Protein AF-A0A060CBU4-F1 (afdb_mono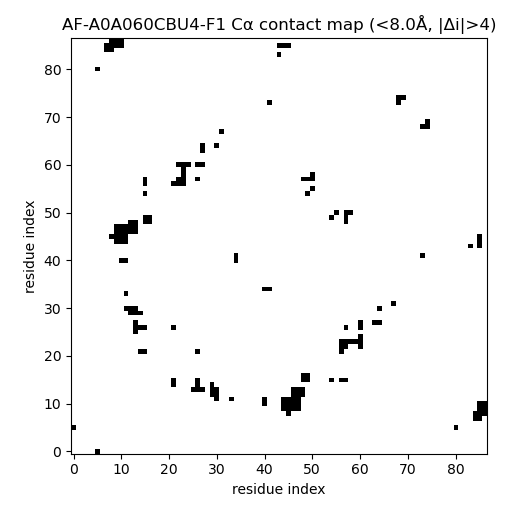mer)

Mean predicted aligned error: 3.62 Å

Nearest PDB structures (foldseek):
  4s1b-assembly3_A  TM=3.852E-01  e=6.701E+00  Listeria monocytogenes EGD-e

Foldseek 3Di:
DPPPDDDADFQAELCLVPDPDQALVSSLVRRVVCVVVPVVVLVPGGYDDDDDPPSVRVVVNVVVNVVVCVVSVDDDDDDDPPHDHND

Sequence (87 aa):
NDIGYIEVGWNALTGDADGTGKTASKEVENLRRQLVIRPYLNTHLVILMHDAAGHEATVQALPDIIKLLKDQGY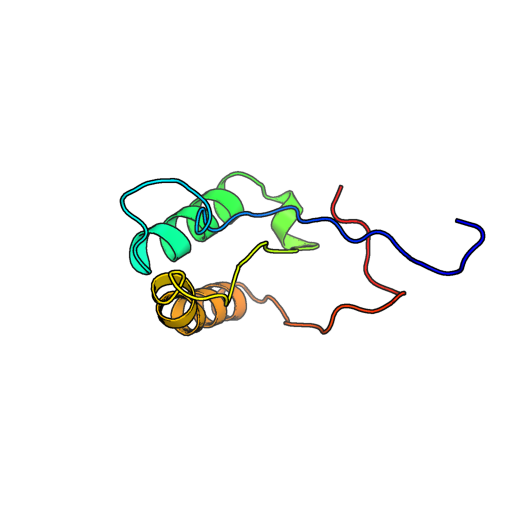TFRVVTTAIPPSW

pLDDT: mean 92.79, std 7.07, range [55.03, 98.56]

Solvent-accessible surface area (bac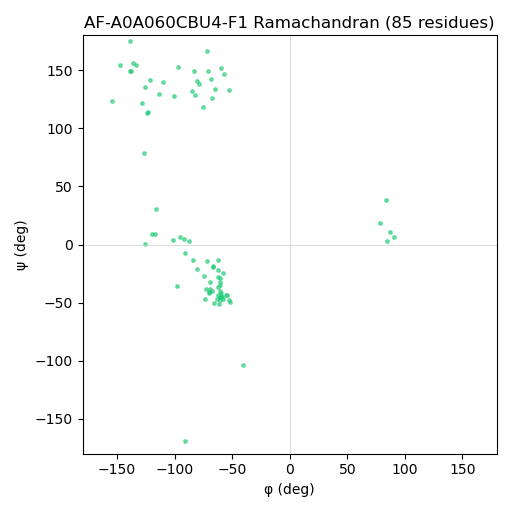kbone atoms only — not comparable to full-atom values): 5604 Å² total; per-residue (Å²): 122,94,82,78,70,80,90,80,69,54,66,43,55,34,55,77,84,47,83,83,86,69,40,26,69,55,28,41,47,42,40,54,50,46,56,69,79,37,66,72,44,79,82,61,78,38,72,52,84,61,86,54,94,93,26,65,37,51,67,65,19,44,66,59,45,51,48,55,41,46,77,72,69,55,80,90,78,82,94,54,96,83,59,76,79,52,123

Structure (mmCIF, N/CA/C/O backbone):
data_AF-A0A060CBU4-F1
#
_entry.id   AF-A0A060CBU4-F1
#
loop_
_atom_site.group_PDB
_atom_site.id
_atom_site.type_symbol
_atom_site.label_atom_id
_atom_site.label_alt_id
_atom_site.label_comp_id
_atom_site.label_asym_id
_atom_site.label_entity_id
_atom_site.label_seq_id
_atom_site.pdbx_PDB_ins_code
_atom_site.Cartn_x
_atom_site.Cartn_y
_atom_site.Cartn_z
_atom_site.occupancy
_atom_site.B_iso_or_equiv
_atom_site.auth_seq_id
_atom_site.auth_comp_id
_atom_site.auth_asym_id
_atom_site.auth_atom_id
_atom_site.pdbx_PDB_model_num
ATOM 1 N N . ASN A 1 1 ? 16.139 -18.816 -10.165 1.00 55.03 1 ASN A N 1
ATOM 2 C CA . ASN A 1 1 ? 14.667 -18.833 -10.330 1.00 55.03 1 ASN A CA 1
ATOM 3 C C . ASN A 1 1 ? 14.383 -19.790 -11.466 1.00 55.03 1 ASN A C 1
ATOM 5 O O . ASN A 1 1 ? 14.158 -19.371 -12.592 1.00 55.03 1 ASN A O 1
ATOM 9 N N . ASP A 1 2 ? 14.480 -21.086 -11.188 1.00 72.06 2 ASP A N 1
ATOM 10 C CA . ASP A 1 2 ? 14.652 -22.090 -12.253 1.00 72.06 2 ASP A CA 1
ATOM 11 C C . ASP A 1 2 ? 13.332 -22.807 -12.579 1.00 72.06 2 ASP A C 1
ATOM 13 O O . ASP A 1 2 ? 13.280 -23.700 -13.416 1.00 72.06 2 ASP A O 1
ATOM 17 N N . ILE A 1 3 ? 12.247 -22.374 -11.928 1.00 87.06 3 ILE A N 1
ATOM 18 C CA . ILE A 1 3 ? 10.890 -22.923 -12.057 1.00 87.06 3 ILE A CA 1
ATOM 19 C C . ILE A 1 3 ? 9.866 -21.890 -12.567 1.00 87.06 3 ILE A C 1
ATOM 21 O O . ILE A 1 3 ? 8.671 -22.161 -12.562 1.00 87.06 3 ILE A O 1
ATOM 25 N N . GLY A 1 4 ? 10.314 -20.709 -13.014 1.00 88.00 4 GLY A N 1
ATOM 26 C CA . GLY A 1 4 ? 9.472 -19.731 -13.723 1.00 88.00 4 GLY A CA 1
ATOM 27 C C . GLY A 1 4 ? 8.635 -18.771 -12.865 1.00 88.00 4 GLY A C 1
ATOM 28 O O . GLY A 1 4 ? 7.902 -17.962 -13.428 1.00 88.00 4 GLY A O 1
ATOM 29 N N . TYR A 1 5 ? 8.748 -18.807 -11.533 1.00 89.19 5 TYR A N 1
ATOM 30 C CA . TYR A 1 5 ? 8.107 -17.816 -10.660 1.00 89.19 5 TYR A CA 1
ATOM 31 C C . TYR A 1 5 ? 8.943 -16.541 -10.522 1.00 89.19 5 TYR A C 1
ATOM 33 O O . TYR A 1 5 ? 10.175 -16.584 -10.541 1.00 89.19 5 TYR A O 1
ATOM 41 N N . ILE A 1 6 ? 8.252 -15.416 -10.334 1.00 88.94 6 ILE A N 1
ATOM 42 C CA . ILE A 1 6 ? 8.848 -14.161 -9.878 1.00 88.94 6 ILE A CA 1
ATOM 43 C C . ILE A 1 6 ? 8.379 -13.863 -8.456 1.00 88.94 6 ILE A C 1
ATOM 45 O O . ILE A 1 6 ? 7.219 -14.091 -8.116 1.00 88.94 6 ILE A O 1
ATOM 49 N N . GLU A 1 7 ? 9.287 -13.362 -7.629 1.00 89.94 7 GLU A N 1
ATOM 50 C CA . GLU A 1 7 ? 8.948 -12.884 -6.295 1.00 89.94 7 GLU A CA 1
ATOM 51 C C . GLU A 1 7 ? 8.469 -11.436 -6.391 1.00 89.94 7 GLU A C 1
ATOM 53 O O . GLU A 1 7 ? 9.101 -10.608 -7.049 1.00 89.94 7 GLU A O 1
ATOM 58 N N . VAL A 1 8 ? 7.344 -11.139 -5.743 1.00 92.50 8 VAL A N 1
ATOM 59 C CA . VAL A 1 8 ? 6.784 -9.790 -5.659 1.00 92.50 8 VAL A CA 1
ATOM 60 C C . VAL A 1 8 ? 6.649 -9.441 -4.187 1.00 92.50 8 VAL A C 1
ATOM 62 O O . VAL A 1 8 ? 5.879 -10.072 -3.466 1.00 92.50 8 VAL A O 1
ATOM 65 N N . GLY A 1 9 ? 7.418 -8.449 -3.747 1.00 94.44 9 GLY A N 1
ATOM 66 C CA . GLY A 1 9 ? 7.296 -7.879 -2.411 1.00 94.44 9 GLY A CA 1
ATOM 67 C C . GLY A 1 9 ? 6.336 -6.690 -2.378 1.00 94.44 9 GLY A C 1
ATOM 68 O O . GLY A 1 9 ? 5.631 -6.393 -3.340 1.00 94.44 9 GLY A O 1
ATOM 69 N N . TRP A 1 10 ? 6.346 -5.975 -1.258 1.00 96.12 10 TRP A N 1
ATOM 70 C CA . TRP A 1 10 ? 5.622 -4.721 -1.051 1.00 96.12 10 TRP A CA 1
ATOM 71 C C . TRP A 1 10 ? 6.545 -3.690 -0.400 1.00 96.12 10 TRP A C 1
ATOM 73 O O . TRP A 1 10 ? 7.496 -4.045 0.297 1.00 96.12 10 TRP A O 1
ATOM 83 N N . ASN A 1 11 ? 6.267 -2.404 -0.614 1.00 96.56 11 ASN A N 1
ATOM 84 C CA . ASN A 1 11 ? 7.062 -1.297 -0.069 1.00 96.56 11 ASN A CA 1
ATOM 85 C C . ASN A 1 11 ? 6.248 -0.268 0.727 1.00 96.56 11 ASN A C 1
ATOM 87 O O . ASN A 1 11 ? 6.826 0.671 1.282 1.00 96.56 11 ASN A O 1
ATOM 91 N N . ALA A 1 12 ? 4.936 -0.481 0.839 1.00 96.88 12 ALA A N 1
ATOM 92 C CA . ALA A 1 12 ? 4.035 0.278 1.694 1.00 96.88 12 ALA A CA 1
ATOM 93 C C . ALA A 1 12 ? 3.028 -0.642 2.401 1.00 96.88 12 ALA A C 1
ATOM 95 O O . ALA A 1 12 ? 2.631 -1.681 1.870 1.00 96.88 12 ALA A O 1
ATOM 96 N N . LEU A 1 13 ? 2.607 -0.235 3.599 1.00 96.06 13 LEU A N 1
ATOM 97 C CA . LEU A 1 13 ? 1.694 -0.994 4.461 1.00 96.06 13 LEU A CA 1
ATOM 98 C C . LEU A 1 13 ? 0.485 -0.144 4.862 1.00 96.06 13 LEU A C 1
ATOM 100 O O . LEU A 1 13 ? 0.661 0.990 5.293 1.00 96.06 13 LEU A O 1
ATOM 104 N N . THR A 1 14 ? -0.735 -0.670 4.822 1.00 95.56 14 THR A N 1
ATOM 105 C CA . THR A 1 14 ? -1.883 0.019 5.450 1.00 95.56 14 THR A CA 1
ATOM 106 C C . THR A 1 14 ? -1.933 -0.211 6.966 1.00 95.56 14 THR A C 1
ATOM 108 O O . THR A 1 14 ? -2.494 0.603 7.703 1.00 95.56 14 THR A O 1
ATOM 111 N N . GLY A 1 15 ? -1.285 -1.276 7.450 1.00 94.00 15 GLY A N 1
ATOM 112 C CA . GLY A 1 15 ? -1.395 -1.740 8.837 1.00 94.00 15 GLY A CA 1
ATOM 113 C C . GLY A 1 15 ? -2.682 -2.532 9.090 1.00 94.00 15 GLY A C 1
ATOM 114 O O . GLY A 1 15 ? -3.103 -2.690 10.231 1.00 94.00 15 GLY A O 1
ATOM 115 N N . ASP A 1 16 ? -3.326 -3.030 8.035 1.00 93.44 16 ASP A N 1
ATOM 116 C CA . ASP A 1 16 ? -4.536 -3.855 8.102 1.00 93.44 16 ASP A CA 1
ATOM 117 C C . ASP A 1 16 ? -4.318 -5.232 8.752 1.00 93.44 16 ASP A C 1
ATOM 119 O O . ASP A 1 16 ? -5.265 -5.877 9.200 1.00 93.44 16 ASP A O 1
ATOM 123 N N . ALA A 1 17 ? -3.072 -5.696 8.823 1.00 92.00 17 ALA A N 1
ATOM 124 C CA . ALA A 1 17 ? -2.673 -6.897 9.546 1.00 92.00 17 ALA A CA 1
ATOM 125 C C . ALA A 1 17 ? -2.259 -6.616 11.004 1.00 92.00 17 ALA A C 1
ATOM 127 O O . ALA A 1 17 ? -2.062 -7.560 11.770 1.00 92.00 17 ALA A O 1
ATOM 128 N N . ASP A 1 18 ? -2.162 -5.346 11.413 1.00 87.62 18 ASP A N 1
ATOM 129 C CA . ASP A 1 18 ? -1.785 -4.976 12.780 1.00 87.62 18 ASP A CA 1
ATOM 130 C C . ASP A 1 18 ? -2.898 -5.371 13.759 1.00 87.62 18 ASP A C 1
ATOM 132 O O . ASP A 1 18 ? -4.070 -5.223 13.438 1.00 87.62 18 ASP A O 1
ATOM 136 N N . GLY A 1 19 ? -2.544 -5.830 14.965 1.00 77.81 19 GLY A N 1
ATOM 137 C CA . GLY A 1 19 ? -3.452 -6.422 15.964 1.00 77.81 19 GLY A CA 1
ATOM 138 C C . GLY A 1 19 ? -4.832 -5.758 16.145 1.00 77.81 19 GLY A C 1
ATOM 139 O O . GLY A 1 19 ? -5.770 -6.023 15.396 1.00 77.81 19 GLY A O 1
ATOM 140 N N . THR A 1 20 ? -5.030 -4.984 17.214 1.00 73.94 20 THR A N 1
ATOM 141 C CA . THR A 1 20 ? -6.339 -4.374 17.517 1.00 73.94 20 THR A CA 1
ATOM 142 C C . THR A 1 20 ? -6.432 -2.929 17.017 1.00 73.94 20 THR A C 1
ATOM 144 O O . THR A 1 20 ? -5.437 -2.211 16.911 1.00 73.94 20 THR A O 1
ATOM 147 N N . GLY A 1 21 ? -7.657 -2.477 16.720 1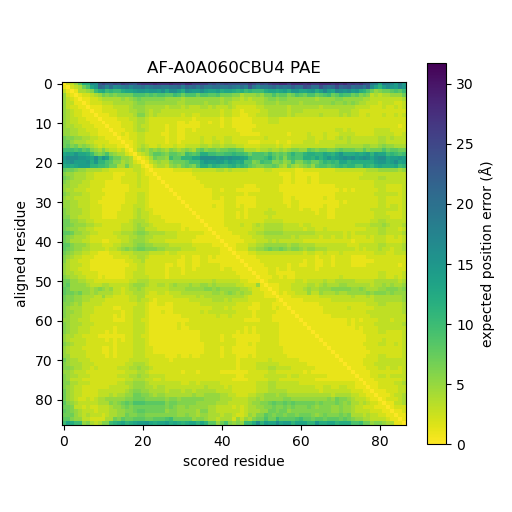.00 70.94 21 GLY A N 1
ATOM 148 C CA . GLY A 1 21 ? -7.926 -1.090 16.314 1.00 70.94 21 GLY A CA 1
ATOM 149 C C . GLY A 1 21 ? -7.705 -0.803 14.825 1.00 70.94 21 GLY A C 1
ATOM 150 O O . GLY A 1 21 ? -7.194 0.266 14.483 1.00 70.94 21 GLY A O 1
ATOM 151 N N . LYS A 1 22 ? -8.075 -1.753 13.957 1.00 82.50 22 LYS A N 1
ATOM 152 C CA . LYS A 1 22 ? -8.128 -1.590 12.499 1.00 82.50 22 LYS A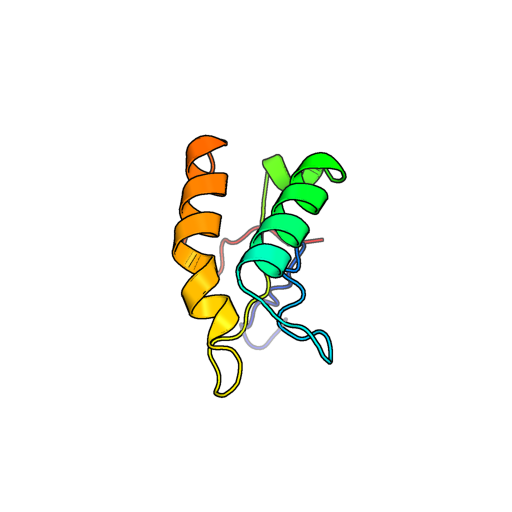 CA 1
ATOM 153 C C . LYS A 1 22 ? -9.354 -0.758 12.132 1.00 82.50 22 LYS A C 1
ATOM 155 O O . LYS A 1 22 ? -10.480 -1.141 12.443 1.00 82.50 22 LYS A O 1
ATOM 160 N N . THR A 1 23 ? -9.141 0.394 11.515 1.00 94.50 23 THR A N 1
ATOM 161 C CA . THR A 1 23 ? -10.221 1.231 10.986 1.00 94.50 23 THR A CA 1
ATOM 162 C C . THR A 1 23 ? -9.811 1.748 9.622 1.00 94.50 23 THR A C 1
ATOM 164 O O . THR A 1 23 ? -8.631 2.020 9.392 1.00 94.50 23 THR A O 1
ATOM 167 N N . ALA A 1 24 ? -10.793 1.954 8.744 1.00 96.12 24 ALA A N 1
ATOM 168 C CA . ALA A 1 24 ? -10.541 2.456 7.400 1.00 96.12 24 ALA A CA 1
ATOM 169 C C . ALA A 1 24 ? -9.736 3.769 7.417 1.00 96.12 24 ALA A C 1
ATOM 171 O O . ALA A 1 24 ? -8.751 3.925 6.701 1.00 96.12 24 ALA A O 1
ATOM 172 N N . SER A 1 25 ? -10.088 4.693 8.318 1.00 96.75 25 SER A N 1
ATOM 173 C CA . SER A 1 25 ? -9.384 5.971 8.463 1.00 96.75 25 SER A CA 1
ATOM 174 C C . SER A 1 25 ? -7.922 5.806 8.882 1.00 96.75 25 SER A C 1
ATOM 176 O O . SER A 1 25 ? -7.066 6.555 8.414 1.00 96.75 25 SER A O 1
ATOM 178 N N . LYS A 1 26 ? -7.614 4.829 9.745 1.00 95.94 26 LYS A N 1
ATOM 179 C CA . LYS A 1 26 ? -6.238 4.563 10.182 1.00 95.94 26 LYS A CA 1
ATOM 180 C C . LYS A 1 26 ? -5.395 3.985 9.047 1.00 95.94 26 LYS A C 1
ATOM 182 O O . LYS A 1 26 ? -4.240 4.373 8.909 1.00 95.94 26 LYS A O 1
ATOM 187 N N . GLU A 1 27 ? -5.974 3.120 8.217 1.00 97.00 27 GLU A N 1
ATOM 188 C CA . GLU A 1 27 ? -5.311 2.566 7.030 1.00 97.00 27 GLU A CA 1
ATOM 189 C C . GLU A 1 27 ? -4.958 3.657 6.008 1.00 97.00 27 GLU A C 1
ATOM 191 O O . GLU A 1 27 ? -3.813 3.741 5.555 1.00 97.00 27 GLU A O 1
ATOM 196 N N . VAL A 1 28 ? -5.909 4.553 5.713 1.00 98.00 28 VAL A N 1
ATOM 197 C CA . VAL A 1 28 ? -5.691 5.708 4.825 1.00 98.00 28 VAL A CA 1
ATOM 198 C C . VAL A 1 28 ? -4.597 6.628 5.376 1.00 98.00 28 VAL A C 1
ATOM 200 O O . VAL A 1 28 ? -3.705 7.042 4.631 1.00 98.00 28 VAL A O 1
ATOM 203 N N . GLU A 1 29 ? -4.632 6.938 6.675 1.00 97.12 29 GLU A N 1
ATOM 204 C CA . GLU A 1 29 ? -3.646 7.818 7.313 1.00 97.12 29 GLU A CA 1
ATOM 205 C C . GLU A 1 29 ? -2.250 7.182 7.359 1.00 97.12 29 GLU A C 1
ATOM 207 O O . GLU A 1 29 ? -1.249 7.843 7.074 1.00 97.12 29 GLU A O 1
ATOM 212 N N . ASN A 1 30 ? -2.162 5.880 7.640 1.00 96.38 30 ASN A N 1
ATOM 213 C CA . ASN A 1 30 ? -0.903 5.141 7.607 1.00 96.38 30 ASN A CA 1
ATOM 214 C C . ASN A 1 30 ? -0.243 5.206 6.228 1.00 96.38 30 ASN A C 1
ATOM 216 O O . ASN A 1 30 ? 0.968 5.452 6.142 1.00 96.38 30 ASN A O 1
ATOM 220 N N . LEU A 1 31 ? -1.023 5.010 5.161 1.00 97.25 31 LEU A N 1
ATOM 221 C CA . LEU A 1 31 ? -0.527 5.121 3.795 1.00 97.25 31 LEU A CA 1
ATOM 222 C C . LEU A 1 31 ? -0.112 6.562 3.480 1.00 97.25 31 LEU A C 1
ATOM 224 O O . LEU A 1 31 ? 1.019 6.789 3.053 1.00 97.25 31 LEU A O 1
ATOM 228 N N . ARG A 1 32 ? -0.975 7.548 3.761 1.00 97.12 32 ARG A N 1
ATOM 229 C CA . ARG A 1 32 ? -0.685 8.975 3.544 1.00 97.12 32 ARG A CA 1
ATOM 230 C C . ARG A 1 32 ? 0.625 9.392 4.206 1.00 97.12 32 ARG A C 1
ATOM 232 O O . ARG A 1 32 ? 1.469 10.011 3.561 1.00 97.12 32 ARG A O 1
ATOM 239 N N . ARG A 1 33 ? 0.820 9.016 5.472 1.00 97.56 33 ARG A N 1
ATOM 240 C CA . ARG A 1 33 ? 2.049 9.300 6.215 1.00 97.56 33 ARG A CA 1
ATOM 241 C C . ARG A 1 33 ? 3.267 8.708 5.516 1.00 97.56 33 ARG A C 1
ATOM 243 O O . ARG A 1 33 ? 4.253 9.419 5.352 1.00 97.56 33 ARG A O 1
ATOM 250 N N . GLN A 1 34 ? 3.206 7.447 5.080 1.00 97.00 34 GLN A N 1
ATOM 251 C CA . GLN A 1 34 ? 4.314 6.800 4.366 1.00 97.00 34 GLN A CA 1
ATOM 252 C C . GLN A 1 34 ? 4.683 7.526 3.076 1.00 97.00 34 GLN A C 1
ATOM 254 O O . GLN A 1 34 ? 5.867 7.763 2.863 1.00 97.00 34 GLN A O 1
ATOM 259 N N . LEU A 1 35 ? 3.701 7.940 2.272 1.00 96.62 35 LEU A N 1
ATOM 260 C CA . LEU A 1 35 ? 3.945 8.688 1.032 1.00 96.62 35 LEU A CA 1
ATOM 261 C C . LEU A 1 35 ? 4.665 10.023 1.288 1.00 96.62 35 LEU A C 1
ATOM 263 O O . LEU A 1 35 ? 5.490 10.444 0.482 1.00 96.62 35 LEU A O 1
ATOM 267 N N . VAL A 1 36 ? 4.408 10.666 2.434 1.00 96.25 36 VAL A N 1
ATOM 268 C CA . VAL A 1 36 ? 5.110 11.895 2.845 1.00 96.25 36 VAL A CA 1
ATOM 269 C C . VAL A 1 36 ? 6.543 11.608 3.299 1.00 96.25 36 VAL A C 1
ATOM 271 O O . VAL A 1 36 ? 7.466 12.313 2.899 1.00 96.25 36 VAL A O 1
ATOM 274 N N . ILE A 1 37 ? 6.749 10.590 4.142 1.00 97.25 37 ILE A N 1
ATOM 275 C CA . ILE A 1 37 ? 8.066 10.327 4.751 1.00 97.25 37 ILE A CA 1
ATOM 276 C C . ILE A 1 37 ? 9.013 9.507 3.862 1.00 97.25 37 ILE A C 1
ATOM 278 O O . ILE A 1 37 ? 10.205 9.428 4.156 1.00 97.25 37 ILE A O 1
ATOM 282 N N . ARG A 1 38 ? 8.509 8.880 2.791 1.00 96.12 38 ARG A N 1
ATOM 283 C CA . ARG A 1 38 ? 9.273 8.012 1.880 1.00 96.12 38 ARG A CA 1
ATOM 284 C C . ARG A 1 38 ? 9.100 8.471 0.424 1.00 96.12 38 ARG A C 1
ATOM 286 O O . ARG A 1 38 ? 8.361 7.838 -0.326 1.00 96.12 38 ARG A O 1
ATOM 293 N N . PRO A 1 39 ? 9.813 9.526 -0.020 1.00 93.31 39 PRO A N 1
ATOM 294 C CA . PRO A 1 39 ? 9.656 10.082 -1.369 1.00 93.31 39 PRO A CA 1
ATOM 295 C C . PRO A 1 39 ? 9.906 9.087 -2.510 1.00 93.31 39 PRO A C 1
ATOM 297 O O . PRO A 1 39 ? 9.373 9.266 -3.601 1.00 93.31 39 PRO A O 1
ATOM 300 N N . TYR A 1 40 ? 10.691 8.028 -2.268 1.00 92.25 40 TYR A N 1
ATOM 301 C CA . TYR A 1 40 ? 10.936 6.968 -3.251 1.00 92.25 40 TYR A CA 1
ATOM 302 C C . TYR A 1 40 ? 9.657 6.206 -3.643 1.00 92.25 40 TYR A C 1
ATOM 304 O O . TYR A 1 40 ? 9.602 5.643 -4.729 1.00 92.25 40 TYR A O 1
ATOM 312 N N . LEU A 1 41 ? 8.607 6.227 -2.811 1.00 95.00 41 LEU A N 1
ATOM 313 C CA . LEU A 1 41 ? 7.316 5.610 -3.132 1.00 95.00 41 LEU A CA 1
ATOM 314 C C . LEU A 1 41 ? 6.596 6.306 -4.299 1.00 95.00 41 LEU A C 1
ATOM 316 O O . LEU A 1 41 ? 5.747 5.693 -4.938 1.00 95.00 41 LEU A O 1
ATOM 320 N N . ASN A 1 42 ? 6.978 7.546 -4.631 1.00 91.38 42 ASN A N 1
ATOM 321 C CA . ASN A 1 42 ? 6.378 8.320 -5.722 1.00 91.38 42 ASN A CA 1
ATOM 322 C C . ASN A 1 42 ? 6.737 7.815 -7.124 1.00 91.38 42 ASN A C 1
ATOM 324 O O . ASN A 1 42 ? 6.093 8.214 -8.092 1.00 91.38 42 ASN A O 1
ATOM 328 N N . THR A 1 43 ? 7.742 6.947 -7.258 1.00 91.06 43 THR A N 1
ATOM 329 C CA . THR A 1 43 ? 8.125 6.353 -8.549 1.00 91.06 43 THR A CA 1
ATOM 330 C C . THR A 1 43 ? 7.541 4.956 -8.741 1.00 91.06 43 THR A C 1
ATOM 332 O O . THR A 1 43 ? 7.167 4.595 -9.858 1.00 91.06 43 THR A O 1
ATOM 335 N N . HIS A 1 44 ? 7.443 4.171 -7.666 1.00 93.88 44 HIS A N 1
ATOM 336 C CA . HIS A 1 44 ? 6.894 2.822 -7.684 1.00 93.88 44 HIS A CA 1
ATOM 337 C C . HIS A 1 44 ? 6.338 2.437 -6.307 1.00 93.88 44 HIS A C 1
ATOM 339 O O . HIS A 1 44 ? 7.057 2.444 -5.306 1.00 93.88 44 HIS A O 1
ATOM 345 N N . LEU A 1 45 ? 5.058 2.065 -6.269 1.00 96.44 45 LEU A N 1
ATOM 346 C CA . LEU A 1 45 ? 4.324 1.765 -5.044 1.00 96.44 45 LEU A CA 1
ATOM 347 C C . LEU A 1 45 ? 3.637 0.403 -5.159 1.00 96.44 45 LEU A C 1
ATOM 349 O O . LEU A 1 45 ? 2.803 0.199 -6.041 1.00 96.44 45 LEU A O 1
ATOM 353 N N . VAL A 1 46 ? 3.962 -0.497 -4.232 1.00 97.06 46 VAL A N 1
ATOM 354 C CA . VAL A 1 46 ? 3.293 -1.787 -4.045 1.00 97.06 46 VAL A CA 1
ATOM 355 C C . VAL A 1 46 ? 2.814 -1.858 -2.599 1.00 97.06 46 VAL A C 1
ATOM 357 O O . VAL A 1 46 ? 3.615 -1.871 -1.663 1.00 97.06 46 VAL A O 1
ATOM 360 N N . ILE A 1 47 ? 1.494 -1.856 -2.428 1.00 97.06 47 ILE A N 1
ATOM 361 C CA . ILE A 1 47 ? 0.821 -1.783 -1.128 1.00 97.06 47 ILE A CA 1
ATOM 362 C C . ILE A 1 47 ? 0.367 -3.188 -0.738 1.00 97.06 47 ILE A C 1
ATOM 364 O O . ILE A 1 47 ? -0.335 -3.832 -1.517 1.00 97.06 47 ILE A O 1
ATOM 368 N N . LEU A 1 48 ? 0.725 -3.643 0.464 1.00 96.50 48 LEU A N 1
ATOM 369 C CA . LEU A 1 48 ? 0.154 -4.863 1.035 1.00 96.50 48 LEU A CA 1
ATOM 370 C C . LEU A 1 48 ? -1.202 -4.563 1.686 1.00 96.50 48 LEU A C 1
ATOM 372 O O . LEU A 1 48 ? -1.299 -3.645 2.502 1.00 96.50 48 LEU A O 1
ATOM 376 N N . MET A 1 49 ? -2.213 -5.353 1.321 1.00 96.50 49 MET A N 1
ATOM 377 C CA . MET A 1 49 ? -3.578 -5.333 1.856 1.00 96.50 49 MET A CA 1
ATOM 378 C C . MET A 1 49 ? -4.154 -6.758 1.832 1.00 96.50 49 MET A C 1
ATOM 380 O O . MET A 1 49 ? -3.752 -7.565 0.992 1.00 96.50 49 MET A O 1
ATOM 384 N N . HIS A 1 50 ? -5.116 -7.047 2.704 1.00 95.50 50 HIS A N 1
ATOM 385 C CA . HIS A 1 50 ? -5.818 -8.324 2.812 1.00 95.50 50 HIS A CA 1
ATOM 386 C C . HIS A 1 50 ? -7.327 -8.124 2.615 1.00 95.50 50 HIS A C 1
ATOM 388 O O . HIS A 1 50 ? -7.911 -7.158 3.100 1.00 95.50 50 HIS A O 1
ATOM 394 N N . ASP A 1 51 ? -7.969 -9.067 1.930 1.00 93.94 51 ASP A N 1
ATOM 395 C CA . ASP A 1 51 ? -9.411 -9.089 1.645 1.00 93.94 51 ASP A CA 1
ATOM 396 C C . ASP A 1 51 ? -10.131 -10.293 2.285 1.00 93.94 51 ASP A C 1
ATOM 398 O O . ASP A 1 51 ? -11.307 -10.547 2.024 1.00 93.94 51 ASP A O 1
ATOM 402 N N . ALA A 1 52 ? -9.431 -11.036 3.145 1.00 92.62 52 ALA A N 1
ATOM 403 C CA . ALA A 1 52 ? -9.987 -12.158 3.890 1.00 92.62 52 ALA A CA 1
ATOM 404 C C . ALA A 1 52 ? -10.955 -11.703 5.004 1.00 92.62 52 ALA A C 1
ATOM 406 O O . ALA A 1 52 ? -10.995 -10.535 5.393 1.00 92.62 52 ALA A O 1
ATOM 407 N N . ALA A 1 53 ? -11.719 -12.649 5.562 1.00 90.25 53 ALA A N 1
ATOM 408 C CA . ALA A 1 53 ? -12.642 -12.384 6.669 1.00 90.25 53 ALA A CA 1
ATOM 409 C C . ALA A 1 53 ? -11.941 -11.678 7.848 1.00 90.25 53 ALA A C 1
ATOM 411 O O . ALA A 1 53 ? -10.868 -12.108 8.278 1.00 90.25 53 ALA A O 1
ATOM 412 N N . GLY A 1 54 ? -12.555 -10.614 8.381 1.00 88.31 54 GLY A N 1
ATOM 413 C CA . GLY A 1 54 ? -11.961 -9.777 9.433 1.00 88.31 54 GLY A CA 1
ATOM 414 C C . GLY A 1 54 ? -11.139 -8.582 8.926 1.00 88.31 54 GLY A C 1
ATOM 415 O O . GLY A 1 54 ? -10.504 -7.902 9.740 1.00 88.31 54 GLY A O 1
ATOM 416 N N . HIS A 1 55 ? -11.141 -8.321 7.612 1.00 91.75 55 HIS A N 1
ATOM 417 C CA . HIS A 1 55 ? -10.506 -7.164 6.964 1.00 91.75 55 HIS A CA 1
ATOM 418 C C . HIS A 1 55 ? -11.518 -6.231 6.270 1.00 91.75 55 HIS A C 1
ATOM 420 O O . HIS A 1 55 ? -11.212 -5.543 5.297 1.00 91.75 55 HIS A O 1
ATOM 426 N N . GLU A 1 56 ? -12.746 -6.144 6.782 1.00 93.88 56 GLU A N 1
ATOM 427 C CA . GLU A 1 56 ? -13.799 -5.288 6.218 1.00 93.88 56 GLU A CA 1
ATOM 428 C C . GLU A 1 56 ? -13.408 -3.798 6.231 1.00 93.88 56 GLU A C 1
ATOM 430 O O . GLU A 1 56 ? -13.819 -3.036 5.354 1.00 93.88 56 GLU A O 1
ATOM 435 N N . ALA A 1 57 ? -12.572 -3.385 7.190 1.00 94.62 57 ALA A N 1
ATOM 436 C CA . ALA A 1 57 ? -12.010 -2.036 7.257 1.00 94.62 57 ALA A CA 1
ATOM 437 C C . ALA A 1 57 ? -11.160 -1.688 6.020 1.00 94.62 57 ALA A C 1
ATOM 439 O O . ALA A 1 57 ? -11.232 -0.557 5.538 1.00 94.62 57 ALA A O 1
ATOM 440 N N . THR A 1 58 ? -10.440 -2.657 5.454 1.00 95.81 58 THR A N 1
ATOM 441 C CA . THR A 1 58 ? -9.624 -2.476 4.246 1.00 95.81 58 THR A CA 1
ATOM 442 C C . THR A 1 58 ? -10.493 -2.272 3.016 1.00 95.81 58 THR A C 1
ATOM 444 O O . THR A 1 58 ? -10.248 -1.368 2.215 1.00 95.81 58 THR A O 1
ATOM 447 N N . VAL A 1 59 ? -11.588 -3.030 2.906 1.00 95.12 59 VAL A N 1
ATOM 448 C CA . VAL A 1 59 ? -12.589 -2.827 1.846 1.00 95.12 59 VAL A CA 1
ATOM 449 C C . VAL A 1 59 ? -13.206 -1.427 1.945 1.00 95.12 59 VAL A C 1
ATOM 451 O O . VAL A 1 59 ? -13.381 -0.755 0.929 1.00 95.12 59 VAL A O 1
ATOM 454 N N . GLN A 1 60 ? -13.482 -0.955 3.164 1.00 96.75 60 GLN A N 1
ATOM 455 C CA . GLN A 1 60 ? -13.994 0.396 3.416 1.00 96.75 60 GLN A CA 1
ATOM 456 C C . GLN A 1 60 ? -12.960 1.499 3.131 1.00 96.75 60 GLN A C 1
ATOM 458 O O . GLN A 1 60 ? -13.347 2.582 2.702 1.00 96.75 60 GLN A O 1
ATOM 463 N N . ALA A 1 61 ? -11.664 1.244 3.341 1.00 97.25 61 ALA A N 1
ATOM 464 C CA . ALA A 1 61 ? -10.580 2.195 3.074 1.00 97.25 61 ALA A CA 1
ATOM 465 C C . ALA A 1 61 ? -10.279 2.365 1.577 1.00 97.25 61 ALA A C 1
ATOM 467 O O . ALA A 1 61 ? -9.784 3.413 1.152 1.00 97.25 61 ALA A O 1
ATOM 468 N N . LEU A 1 62 ? -10.557 1.336 0.771 1.00 97.25 62 LEU A N 1
ATOM 469 C CA . LEU A 1 62 ? -10.125 1.257 -0.622 1.00 97.25 62 LEU A CA 1
ATOM 470 C C . LEU A 1 62 ? -10.558 2.461 -1.489 1.00 97.25 62 LEU A C 1
ATOM 472 O O . LEU A 1 62 ? -9.709 2.968 -2.228 1.00 97.25 62 LEU A O 1
ATOM 476 N N . PRO A 1 63 ? -11.801 2.990 -1.411 1.00 98.38 63 PRO A N 1
ATOM 477 C CA . PRO A 1 63 ? -12.192 4.176 -2.178 1.00 98.38 63 PRO A CA 1
ATOM 478 C C . PRO A 1 63 ? -11.348 5.417 -1.853 1.00 98.38 63 PRO A C 1
ATOM 480 O O . PRO A 1 63 ? -10.929 6.130 -2.768 1.00 98.38 63 PRO A O 1
ATOM 483 N N . ASP A 1 64 ? -11.047 5.644 -0.573 1.00 98.50 64 ASP A N 1
ATOM 484 C CA . ASP A 1 64 ? -10.259 6.792 -0.114 1.00 98.50 64 ASP A CA 1
ATOM 485 C C . ASP A 1 64 ? -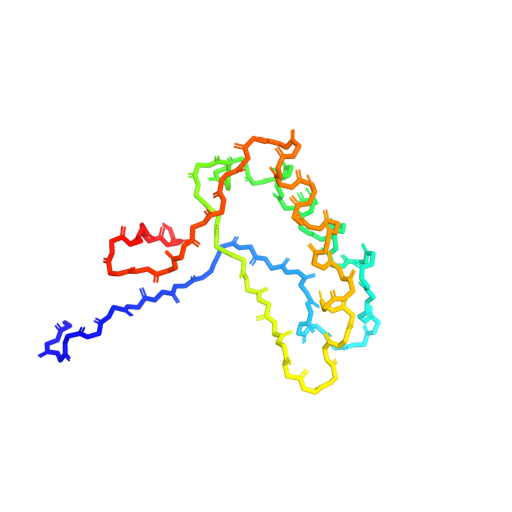8.777 6.644 -0.473 1.00 98.50 64 ASP A C 1
ATOM 487 O O . ASP A 1 64 ? -8.148 7.614 -0.898 1.00 98.50 64 ASP A O 1
ATOM 491 N N . ILE A 1 65 ? -8.229 5.426 -0.381 1.00 98.25 65 ILE A N 1
ATOM 492 C CA . ILE A 1 65 ? -6.873 5.104 -0.850 1.00 98.25 65 ILE A CA 1
ATOM 493 C C . ILE A 1 65 ? -6.758 5.359 -2.357 1.00 98.25 65 ILE A C 1
ATOM 495 O O . ILE A 1 65 ? -5.826 6.029 -2.807 1.00 98.25 65 ILE A O 1
ATOM 499 N N . ILE A 1 66 ? 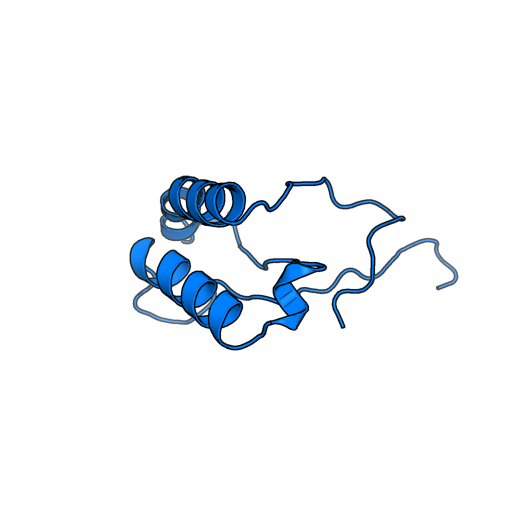-7.722 4.872 -3.148 1.00 98.44 66 ILE A N 1
ATOM 500 C CA . ILE A 1 66 ? -7.742 5.085 -4.599 1.00 98.44 66 ILE A CA 1
ATOM 501 C C . ILE A 1 66 ? -7.808 6.575 -4.920 1.00 98.44 66 ILE A C 1
ATOM 503 O O . ILE A 1 66 ? -7.071 7.044 -5.792 1.00 98.44 66 ILE A O 1
ATOM 507 N N . LYS A 1 67 ? -8.672 7.321 -4.225 1.00 98.56 67 LYS A N 1
ATOM 508 C CA . LYS A 1 67 ? -8.795 8.765 -4.408 1.00 98.56 67 LYS A CA 1
ATOM 509 C C . LYS A 1 67 ? -7.492 9.490 -4.068 1.00 98.56 67 LYS A C 1
ATOM 511 O O . LYS A 1 67 ? -7.009 10.244 -4.905 1.00 98.56 67 LYS A O 1
ATOM 516 N N . LEU A 1 68 ? -6.909 9.228 -2.897 1.00 98.00 68 LEU A N 1
ATOM 517 C CA . LEU A 1 68 ? -5.640 9.816 -2.454 1.00 98.00 68 LEU A CA 1
ATOM 518 C C . LEU A 1 68 ? -4.541 9.643 -3.508 1.00 98.00 68 LEU A C 1
ATOM 520 O O . LEU A 1 68 ? -3.877 10.610 -3.874 1.00 98.00 68 LEU A O 1
ATOM 524 N N . LEU A 1 69 ? -4.373 8.421 -4.015 1.00 98.19 69 LEU A N 1
ATOM 525 C CA . LEU A 1 69 ? -3.327 8.099 -4.983 1.00 98.19 69 LEU A CA 1
ATOM 526 C C . LEU A 1 69 ? -3.597 8.741 -6.350 1.00 98.19 69 LEU A C 1
ATOM 528 O O . LEU A 1 69 ? -2.687 9.309 -6.952 1.00 98.19 69 LEU A O 1
ATOM 532 N N . LYS A 1 70 ? -4.846 8.728 -6.831 1.00 98.25 70 LYS A N 1
ATOM 533 C CA . LYS A 1 70 ? -5.210 9.420 -8.079 1.00 98.25 70 LYS A CA 1
ATOM 534 C C . LYS A 1 70 ? -4.993 10.929 -7.987 1.00 98.25 70 LYS A C 1
ATOM 536 O O . LYS A 1 70 ? -4.443 11.506 -8.920 1.00 98.25 70 LYS A O 1
ATOM 541 N N . ASP A 1 71 ? -5.374 11.551 -6.872 1.00 97.94 71 ASP A N 1
ATOM 542 C CA . ASP A 1 71 ? -5.184 12.988 -6.639 1.00 97.94 71 ASP A CA 1
ATOM 543 C C . ASP A 1 71 ? -3.688 13.368 -6.618 1.00 97.94 71 ASP A C 1
ATOM 545 O O . ASP A 1 71 ? -3.323 14.483 -6.984 1.00 97.94 71 ASP A O 1
ATOM 549 N N . GLN A 1 72 ? -2.812 12.432 -6.241 1.00 96.19 72 GLN A N 1
ATOM 550 C CA . GLN A 1 72 ? -1.353 12.583 -6.281 1.00 96.19 72 GLN A CA 1
ATOM 551 C C . GLN A 1 72 ? -0.718 12.199 -7.631 1.00 96.19 72 GLN A C 1
ATOM 553 O O . GLN A 1 72 ? 0.502 12.251 -7.769 1.00 96.19 72 GLN A O 1
ATOM 558 N N . GLY A 1 73 ? -1.521 11.831 -8.633 1.00 97.25 73 GLY A N 1
ATOM 559 C CA . GLY A 1 73 ? -1.053 11.518 -9.986 1.00 97.25 73 GLY A CA 1
ATOM 560 C C . GLY A 1 73 ? -0.612 10.067 -10.209 1.00 97.25 73 GLY A C 1
ATOM 561 O O . GLY A 1 73 ? -0.053 9.759 -11.263 1.00 97.25 73 GLY A O 1
ATOM 562 N N . TYR A 1 74 ? -0.870 9.155 -9.267 1.00 97.56 74 TYR A N 1
ATOM 563 C CA . TYR A 1 74 ? -0.562 7.736 -9.453 1.00 97.56 74 TYR A CA 1
ATOM 564 C C . TYR A 1 74 ? -1.495 7.075 -10.474 1.00 97.56 74 TYR A C 1
ATOM 566 O O . TYR A 1 74 ? -2.681 7.390 -10.587 1.00 97.56 74 TYR A O 1
ATOM 574 N N . THR A 1 75 ? -0.960 6.075 -11.176 1.00 96.44 75 THR A N 1
ATOM 575 C CA . THR A 1 75 ? -1.720 5.187 -12.065 1.00 96.44 75 THR A CA 1
ATOM 576 C C . THR A 1 75 ? -1.717 3.767 -11.513 1.00 96.44 75 THR A C 1
ATOM 578 O O . THR A 1 75 ? -0.658 3.211 -11.232 1.00 96.44 75 THR A O 1
ATOM 581 N N . PHE A 1 76 ? -2.897 3.155 -11.414 1.00 96.56 76 PHE A N 1
ATOM 582 C CA . PHE A 1 76 ? -3.049 1.766 -10.981 1.00 96.56 76 PHE A CA 1
ATOM 583 C C . PHE A 1 76 ? -2.718 0.798 -12.119 1.00 96.56 76 PHE A C 1
ATOM 585 O O . PHE A 1 76 ? -3.110 1.016 -13.267 1.00 96.56 76 PHE A O 1
ATOM 592 N N . 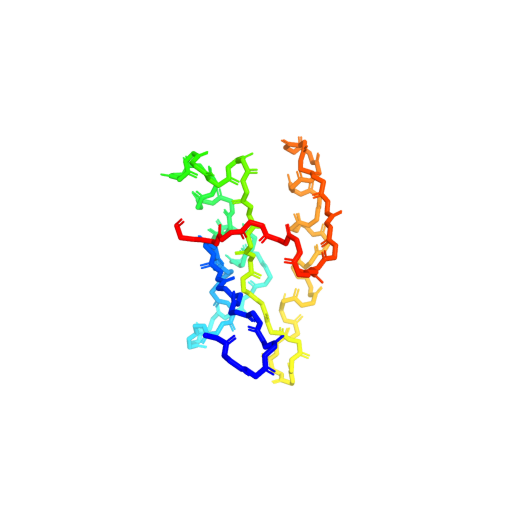ARG A 1 77 ? -2.005 -0.285 -11.798 1.00 94.88 77 ARG A N 1
ATOM 593 C CA . ARG A 1 77 ? -1.621 -1.341 -12.744 1.00 94.88 77 ARG A CA 1
ATOM 594 C C . ARG A 1 77 ? -1.838 -2.719 -12.130 1.00 94.88 77 ARG A C 1
ATOM 596 O O . ARG A 1 77 ? -1.840 -2.869 -10.913 1.00 94.88 77 ARG A O 1
ATOM 603 N N . VAL A 1 78 ? -2.001 -3.714 -12.996 1.00 94.88 78 VAL A N 1
ATOM 604 C CA . VAL A 1 78 ? -2.058 -5.129 -12.613 1.00 94.88 78 VAL A CA 1
ATOM 605 C C . VAL A 1 78 ? -0.633 -5.646 -12.409 1.00 94.88 78 VAL A C 1
ATOM 607 O O . VAL A 1 78 ? 0.270 -5.288 -13.170 1.00 94.88 78 VAL A O 1
ATOM 610 N N . VAL A 1 79 ? -0.431 -6.485 -11.392 1.00 92.75 79 VAL A N 1
ATOM 611 C CA . VAL A 1 79 ? 0.849 -7.165 -11.154 1.00 92.75 79 VAL A CA 1
ATOM 612 C C . VAL A 1 79 ? 1.092 -8.166 -12.286 1.00 92.75 79 VAL A C 1
ATOM 614 O O . VAL A 1 79 ? 0.244 -9.001 -12.586 1.00 92.75 79 VAL A O 1
ATOM 617 N N . THR A 1 80 ? 2.250 -8.065 -12.936 1.00 91.69 80 THR A N 1
ATOM 618 C CA . THR A 1 80 ? 2.670 -8.946 -14.037 1.00 91.69 80 THR A CA 1
ATOM 619 C C . THR A 1 80 ? 4.146 -9.298 -13.872 1.00 91.69 80 THR A C 1
ATOM 621 O O . THR A 1 80 ? 4.826 -8.731 -13.020 1.00 91.69 80 THR A O 1
ATOM 624 N N . THR A 1 81 ? 4.677 -10.174 -14.727 1.00 89.31 81 THR A N 1
ATOM 625 C CA . THR A 1 81 ? 6.110 -10.513 -14.745 1.00 89.31 81 THR A CA 1
ATOM 626 C C . THR A 1 81 ? 7.036 -9.336 -15.070 1.00 89.31 81 THR A C 1
ATOM 628 O O . THR A 1 81 ? 8.239 -9.440 -14.859 1.00 89.31 81 THR A O 1
ATOM 631 N N . ALA A 1 82 ? 6.492 -8.217 -15.559 1.00 88.62 82 ALA A N 1
ATOM 632 C CA . ALA A 1 82 ? 7.232 -6.995 -15.864 1.00 88.62 82 ALA A CA 1
ATOM 633 C C . ALA A 1 82 ? 7.216 -5.962 -14.719 1.00 88.62 82 ALA A C 1
ATOM 635 O O . ALA A 1 82 ? 7.643 -4.824 -14.922 1.00 88.62 82 ALA A O 1
ATOM 636 N N . ILE A 1 83 ? 6.677 -6.307 -13.542 1.00 89.62 83 ILE A N 1
ATOM 637 C CA . ILE A 1 83 ? 6.648 -5.385 -12.404 1.00 89.62 83 ILE A CA 1
ATOM 638 C C . ILE A 1 83 ? 8.081 -5.079 -11.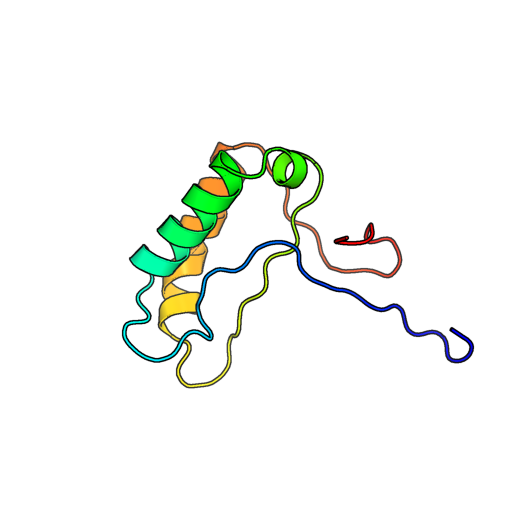926 1.00 89.62 83 ILE A C 1
ATOM 640 O O . ILE A 1 83 ? 8.889 -6.003 -11.801 1.00 89.62 83 ILE A O 1
ATOM 644 N N . PRO A 1 84 ? 8.430 -3.805 -11.669 1.00 88.12 84 PRO A N 1
ATOM 645 C CA . PRO A 1 84 ? 9.686 -3.475 -11.012 1.00 88.12 84 PRO A CA 1
ATOM 646 C C . PRO A 1 84 ? 9.776 -4.125 -9.623 1.00 88.12 84 PRO A C 1
ATOM 648 O O . PRO A 1 84 ? 8.747 -4.322 -8.973 1.00 88.12 84 PRO A O 1
ATOM 651 N N . PRO A 1 85 ? 10.987 -4.429 -9.135 1.00 87.44 85 PRO A N 1
ATOM 652 C CA . PRO A 1 85 ? 11.175 -4.814 -7.747 1.00 87.44 85 PRO A CA 1
ATOM 653 C C . PRO A 1 85 ? 10.666 -3.753 -6.769 1.00 87.44 85 PRO A C 1
ATOM 655 O O . PRO A 1 85 ? 10.763 -2.552 -7.026 1.00 87.44 85 PRO A O 1
ATOM 658 N N . SER A 1 86 ? 10.166 -4.203 -5.621 1.00 87.12 86 SER A N 1
ATOM 659 C CA . SER A 1 86 ? 9.673 -3.330 -4.554 1.00 87.12 86 SER A CA 1
ATOM 660 C C . SER A 1 86 ? 10.743 -2.965 -3.511 1.00 87.12 86 SER A C 1
ATOM 662 O O . SER A 1 86 ? 10.400 -2.342 -2.510 1.00 87.12 86 SER A O 1
ATOM 664 N N . TRP A 1 87 ? 12.005 -3.371 -3.689 1.00 78.50 87 TRP A N 1
ATOM 665 C CA . TRP A 1 87 ? 13.118 -3.122 -2.758 1.00 78.50 87 TRP A CA 1
ATOM 666 C C . TRP A 1 87 ? 14.117 -2.091 -3.281 1.00 78.50 87 TRP A C 1
ATOM 668 O O . TRP A 1 87 ? 14.282 -1.990 -4.518 1.00 78.50 87 TRP A O 1
#

Radius of gyration: 13.89 Å; Cα contacts (8 Å, |Δi|>4): 87; chains: 1; bounding box: 29×36×33 Å

Secondary structure (DSSP, 8-state):
-TTS------SEE--TTSSS---HHHHHHHHHHHHHH-GGGGT---EE---STT-HHHHHHHHHHHHHHHHTT-------TTPPP--